Protein AF-X1S8I1-F1 (afdb_monomer)

Organism: NCBI:txid412755

Structure (mmCIF, N/CA/C/O backbone):
data_AF-X1S8I1-F1
#
_entry.id   AF-X1S8I1-F1
#
loop_
_atom_site.group_PDB
_atom_site.id
_atom_site.type_symbol
_atom_site.label_atom_id
_atom_site.label_alt_id
_atom_site.label_comp_id
_atom_site.label_asym_id
_atom_site.label_entity_id
_atom_site.label_seq_id
_atom_site.pdbx_PDB_ins_code
_atom_site.Cartn_x
_atom_site.Cartn_y
_atom_site.Cartn_z
_atom_site.occupancy
_atom_site.B_iso_or_equiv
_atom_site.auth_seq_id
_atom_site.auth_comp_id
_atom_site.auth_asym_id
_atom_site.auth_atom_id
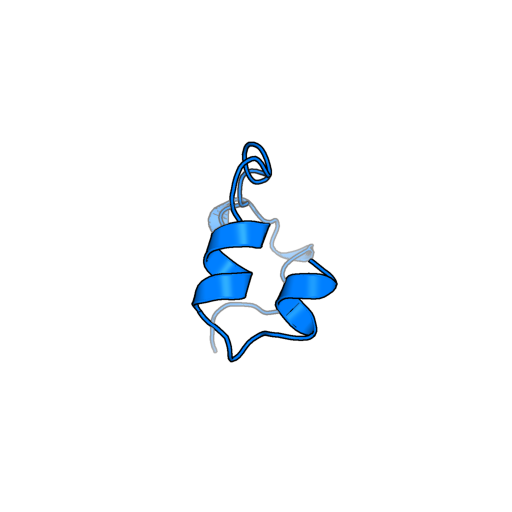_atom_site.pdbx_PDB_model_num
ATOM 1 N N . ILE A 1 1 ? -0.612 4.343 5.420 1.00 82.81 1 ILE A N 1
ATOM 2 C CA . ILE A 1 1 ? 0.387 3.271 5.668 1.00 82.81 1 ILE A CA 1
ATOM 3 C C . ILE A 1 1 ? 0.588 2.939 7.148 1.00 82.81 1 ILE A C 1
ATOM 5 O O . ILE A 1 1 ? 0.241 1.832 7.510 1.00 82.81 1 ILE A O 1
ATOM 9 N N . VAL A 1 2 ? 1.026 3.858 8.024 1.00 91.56 2 VAL A N 1
ATOM 10 C CA . VAL A 1 2 ? 1.353 3.558 9.442 1.00 91.56 2 VAL A CA 1
ATOM 11 C C . VAL A 1 2 ? 0.258 2.762 10.171 1.00 91.56 2 VAL A C 1
ATOM 13 O O . VAL A 1 2 ? 0.524 1.678 10.675 1.00 91.56 2 VAL A O 1
ATOM 16 N N . LYS A 1 3 ? -0.998 3.234 10.145 1.00 87.06 3 LYS A N 1
ATOM 17 C CA . LYS A 1 3 ? -2.131 2.529 10.776 1.00 87.06 3 LYS A CA 1
ATOM 18 C C . LYS A 1 3 ? -2.391 1.134 10.192 1.00 87.06 3 LYS A C 1
ATOM 20 O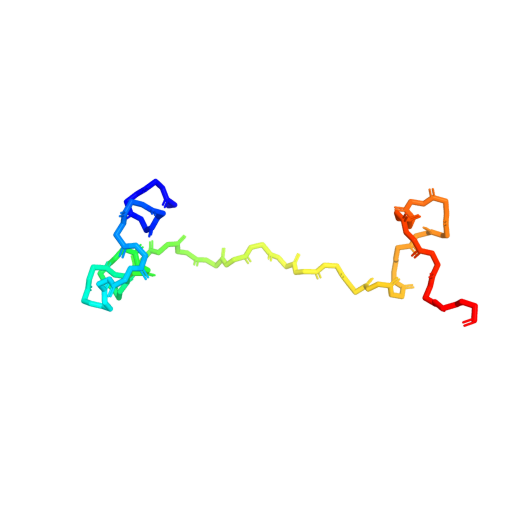 O . LYS A 1 3 ? -2.749 0.237 10.94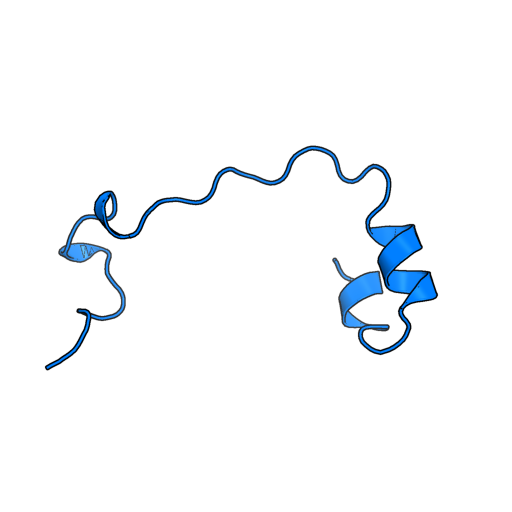8 1.00 87.06 3 LYS A O 1
ATOM 25 N N . ALA A 1 4 ? -2.193 0.964 8.883 1.00 89.75 4 ALA A N 1
ATOM 26 C CA . ALA A 1 4 ? -2.355 -0.317 8.197 1.00 89.75 4 ALA A CA 1
ATOM 27 C C . ALA A 1 4 ? -1.262 -1.312 8.611 1.00 89.75 4 ALA A C 1
ATOM 29 O O . ALA A 1 4 ? -1.550 -2.480 8.838 1.00 89.75 4 ALA A O 1
ATOM 30 N N . THR A 1 5 ? -0.020 -0.845 8.779 1.00 90.00 5 THR A N 1
ATOM 31 C CA . THR A 1 5 ? 1.095 -1.682 9.241 1.00 90.00 5 THR A CA 1
ATOM 32 C C . THR A 1 5 ? 0.908 -2.108 10.698 1.00 90.00 5 THR A C 1
ATOM 34 O O . THR A 1 5 ? 1.161 -3.260 11.038 1.00 90.00 5 THR A O 1
ATOM 37 N N . THR A 1 6 ? 0.420 -1.208 11.558 1.00 93.06 6 THR A N 1
ATOM 38 C CA . THR A 1 6 ? 0.151 -1.521 12.971 1.00 93.06 6 THR A CA 1
ATOM 39 C C . THR A 1 6 ? -0.968 -2.554 13.135 1.00 93.06 6 THR A C 1
ATOM 41 O O . THR A 1 6 ? -0.856 -3.441 13.975 1.00 93.06 6 THR A O 1
ATOM 44 N N . HIS A 1 7 ? -2.019 -2.482 12.313 1.00 93.50 7 HIS A N 1
ATOM 45 C CA . HIS A 1 7 ? -3.216 -3.326 12.431 1.00 93.50 7 HIS A CA 1
ATOM 46 C C . HIS A 1 7 ? -3.374 -4.289 11.251 1.00 93.50 7 HIS A C 1
ATOM 48 O O . HIS A 1 7 ? -4.482 -4.541 10.789 1.00 93.50 7 HIS A O 1
ATOM 54 N N . TYR A 1 8 ? -2.270 -4.854 10.758 1.00 91.00 8 TYR A N 1
ATOM 55 C CA . TYR A 1 8 ? -2.278 -5.671 9.538 1.00 91.00 8 TYR A CA 1
ATOM 56 C C . TYR A 1 8 ? -3.175 -6.925 9.601 1.00 9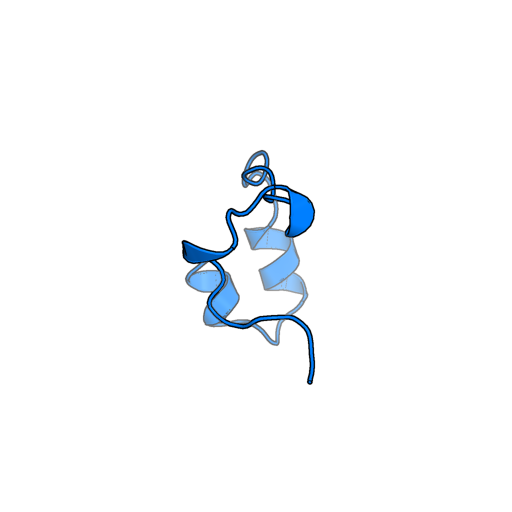1.00 8 TYR A C 1
ATOM 58 O O . TYR A 1 8 ? -3.486 -7.497 8.561 1.00 91.00 8 TYR A O 1
ATOM 66 N N . LYS A 1 9 ? -3.582 -7.369 10.802 1.00 94.81 9 LYS A N 1
ATOM 67 C CA . LYS A 1 9 ? -4.492 -8.511 11.011 1.00 94.81 9 LYS A CA 1
ATOM 68 C C . LYS A 1 9 ? -5.967 -8.128 11.151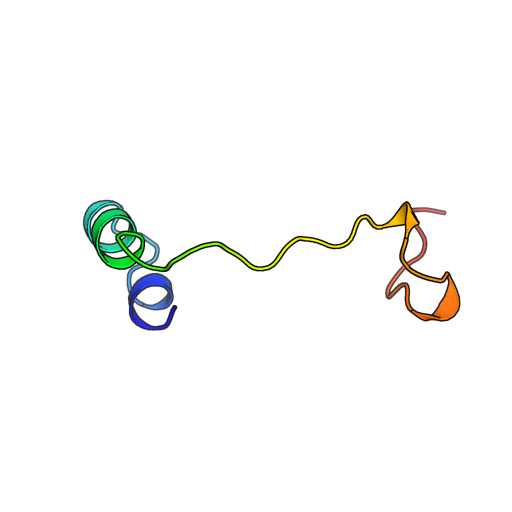 1.00 94.81 9 LYS A C 1
ATOM 70 O O . LYS A 1 9 ? -6.796 -9.030 11.203 1.00 94.81 9 LYS A O 1
ATOM 75 N N . ASP A 1 10 ? -6.295 -6.841 11.249 1.00 94.50 10 ASP A N 1
ATOM 76 C CA . ASP A 1 10 ? -7.676 -6.383 11.405 1.00 94.50 10 ASP A CA 1
ATOM 77 C C . ASP A 1 10 ? -8.244 -5.928 10.048 1.00 94.50 10 ASP A C 1
ATOM 79 O O . ASP A 1 10 ? -7.935 -4.825 9.586 1.00 94.50 10 ASP A O 1
ATOM 83 N N . PRO A 1 11 ? -9.085 -6.746 9.391 1.00 92.19 11 PRO A N 1
ATOM 84 C CA . PRO A 1 11 ? -9.614 -6.418 8.072 1.00 92.19 11 PRO A CA 1
ATOM 85 C C . PRO A 1 11 ? -10.518 -5.180 8.078 1.00 92.19 11 PRO A C 1
ATOM 87 O O . PRO A 1 11 ? -10.603 -4.503 7.052 1.00 92.19 11 PRO A O 1
ATOM 90 N N . GLN A 1 12 ? -11.172 -4.847 9.197 1.00 94.00 12 GLN A N 1
ATOM 91 C CA . GLN A 1 12 ? -12.036 -3.665 9.263 1.00 94.00 12 GLN A CA 1
ATOM 92 C C . GLN A 1 12 ? -11.202 -2.387 9.190 1.00 94.00 12 GLN A C 1
ATOM 94 O O . GLN A 1 12 ? -11.488 -1.508 8.373 1.00 94.00 12 GLN A O 1
ATOM 99 N N . ILE A 1 13 ? -10.116 -2.327 9.966 1.00 91.50 13 ILE A N 1
ATOM 100 C CA . ILE A 1 13 ? -9.209 -1.173 9.973 1.00 91.50 13 ILE A CA 1
ATOM 101 C C . ILE A 1 13 ? -8.552 -0.997 8.603 1.00 91.50 13 ILE A C 1
ATOM 103 O O . ILE A 1 13 ? -8.457 0.132 8.122 1.00 91.50 13 ILE A O 1
ATOM 107 N N . ILE A 1 14 ? -8.140 -2.087 7.944 1.00 92.00 14 ILE A N 1
ATOM 108 C CA . ILE A 1 14 ? -7.560 -2.021 6.594 1.00 92.00 14 ILE A CA 1
ATOM 109 C C . ILE A 1 14 ? -8.547 -1.404 5.598 1.00 92.00 14 ILE A C 1
ATOM 111 O O . ILE A 1 14 ? -8.185 -0.486 4.864 1.00 92.00 14 ILE A O 1
ATOM 115 N N . VAL A 1 15 ? -9.807 -1.844 5.609 1.00 92.06 15 VAL A N 1
ATOM 116 C CA . VAL A 1 15 ? -10.836 -1.292 4.719 1.00 92.06 15 VAL A CA 1
ATOM 117 C C . VAL A 1 15 ? -11.071 0.193 4.986 1.00 92.06 15 VAL A C 1
ATOM 119 O O . VAL A 1 15 ? -11.229 0.961 4.039 1.00 92.06 15 VAL A O 1
ATOM 122 N N . GLU A 1 16 ? -11.087 0.626 6.245 1.00 92.06 16 GLU A N 1
ATOM 123 C CA . GLU A 1 16 ? -11.266 2.041 6.575 1.00 92.06 16 GLU A CA 1
ATOM 124 C C . GLU A 1 16 ? -10.102 2.912 6.105 1.00 92.06 16 GLU A C 1
ATOM 126 O O . GLU A 1 16 ? -10.331 3.941 5.470 1.00 92.06 16 GLU A O 1
ATOM 131 N N . VAL A 1 17 ? -8.859 2.500 6.370 1.00 91.44 17 VAL A N 1
ATOM 132 C CA . VAL A 1 17 ? -7.674 3.296 6.006 1.00 91.44 17 VAL A CA 1
ATOM 133 C C . VAL A 1 17 ? -7.363 3.265 4.512 1.00 91.44 17 VAL A C 1
ATOM 135 O O . VAL A 1 17 ? -6.607 4.115 4.047 1.00 91.44 17 VAL A O 1
ATOM 138 N N . SER A 1 18 ? -7.927 2.309 3.770 1.00 90.25 18 SER A N 1
ATOM 139 C CA . SER A 1 18 ? -7.824 2.236 2.311 1.00 90.25 18 SER A CA 1
ATOM 140 C C . SER A 1 18 ? -8.817 3.143 1.577 1.00 90.25 18 SER A C 1
ATOM 142 O O . SER A 1 18 ? -8.637 3.401 0.387 1.00 90.25 18 SER A O 1
ATOM 144 N N . LYS A 1 19 ? -9.853 3.658 2.252 1.00 91.31 19 LYS A N 1
ATOM 145 C CA . LYS A 1 19 ? -10.822 4.579 1.639 1.00 91.31 19 LYS A CA 1
ATOM 146 C C . LYS A 1 19 ? -10.193 5.956 1.422 1.00 91.31 19 LYS A C 1
ATOM 148 O O . LYS A 1 19 ? -9.536 6.493 2.307 1.00 91.31 19 LYS A O 1
ATOM 153 N N . ASN A 1 20 ? -10.469 6.557 0.265 1.00 85.56 20 ASN A N 1
ATOM 154 C CA . ASN A 1 20 ? -10.064 7.926 -0.088 1.00 85.56 20 ASN A CA 1
ATOM 155 C C . ASN A 1 20 ? -8.540 8.179 -0.131 1.00 85.56 20 ASN A C 1
ATOM 157 O O . ASN A 1 20 ? -8.111 9.319 0.017 1.00 85.56 20 ASN A O 1
ATOM 161 N N . LEU A 1 21 ? -7.715 7.148 -0.358 1.00 86.50 21 LEU A N 1
ATOM 162 C CA . LEU A 1 21 ? -6.257 7.309 -0.505 1.00 86.50 21 LEU A CA 1
ATOM 163 C C . LEU A 1 21 ? -5.823 7.951 -1.839 1.00 86.50 21 LEU A C 1
ATOM 165 O O . LEU A 1 21 ? -4.659 8.316 -1.976 1.00 86.50 21 LEU A O 1
ATOM 169 N N . GLY A 1 22 ? -6.743 8.106 -2.796 1.00 87.00 22 GLY A N 1
ATOM 170 C CA . GLY A 1 22 ? -6.432 8.532 -4.162 1.00 87.00 22 GLY A CA 1
ATOM 171 C C . GLY A 1 22 ? -5.936 7.377 -5.033 1.00 87.00 22 GLY A C 1
ATOM 172 O O . GLY A 1 22 ? -6.009 6.211 -4.640 1.00 87.00 22 GLY A O 1
ATOM 173 N N . GLU A 1 23 ? -5.462 7.699 -6.234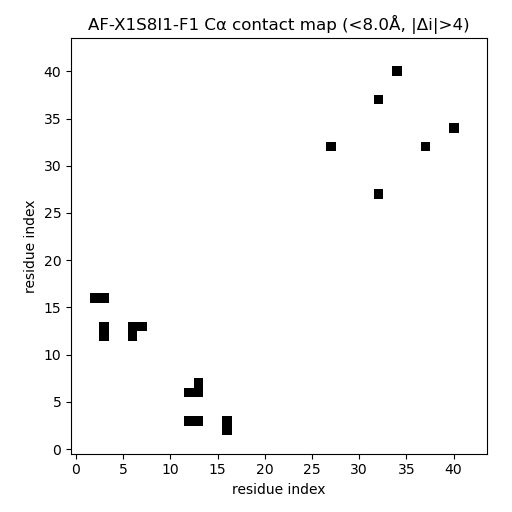 1.00 89.75 23 GLU A N 1
ATOM 174 C CA . GLU A 1 23 ? -4.906 6.698 -7.145 1.00 89.75 23 GLU A CA 1
ATOM 175 C C . GLU A 1 23 ? -3.498 6.293 -6.705 1.00 89.75 23 GLU A C 1
ATOM 177 O O . GLU A 1 23 ? -2.673 7.126 -6.318 1.00 89.75 23 GLU A O 1
ATOM 182 N N . ALA A 1 24 ? -3.218 4.993 -6.766 1.00 88.38 24 ALA A N 1
ATOM 183 C CA . ALA A 1 24 ? -1.873 4.492 -6.547 1.00 88.38 24 ALA A CA 1
ATOM 184 C C . ALA A 1 24 ? -0.943 4.966 -7.674 1.00 88.38 24 ALA A C 1
ATOM 186 O O . ALA A 1 24 ? -1.364 5.122 -8.820 1.00 88.38 24 ALA A O 1
ATOM 187 N N . MET A 1 25 ? 0.341 5.154 -7.358 1.00 90.25 25 MET A N 1
ATOM 188 C CA . MET A 1 25 ? 1.339 5.410 -8.395 1.00 90.25 25 MET A CA 1
ATOM 189 C C . MET A 1 25 ? 1.380 4.237 -9.390 1.00 90.25 25 MET A C 1
ATOM 191 O O . MET A 1 25 ? 1.318 3.081 -8.957 1.00 90.25 25 MET A O 1
ATOM 195 N N . PRO A 1 26 ? 1.496 4.509 -10.704 1.0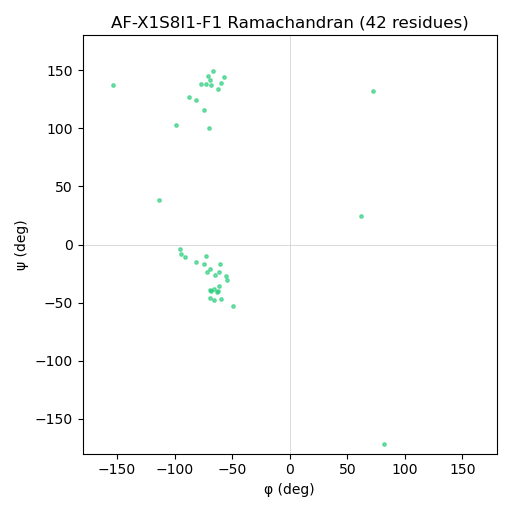0 86.94 26 PRO A N 1
ATOM 196 C CA . PRO A 1 26 ? 1.565 3.459 -11.708 1.00 86.94 26 PRO A CA 1
ATOM 197 C C . PRO A 1 26 ? 2.805 2.592 -11.476 1.00 86.94 26 PRO A C 1
ATOM 199 O O . PRO A 1 26 ? 3.905 3.097 -11.247 1.00 86.94 26 PRO A O 1
ATOM 202 N N . GLY A 1 27 ? 2.621 1.275 -11.530 1.00 84.81 27 GLY A N 1
ATOM 203 C CA . GLY A 1 27 ? 3.732 0.332 -11.471 1.00 84.81 27 GLY A CA 1
ATOM 204 C C . GLY A 1 27 ? 4.559 0.371 -12.756 1.00 84.81 27 GLY A C 1
ATOM 205 O O . GLY A 1 27 ? 4.012 0.528 -13.847 1.00 84.81 27 GLY A O 1
ATOM 206 N N . LEU A 1 28 ? 5.872 0.186 -12.629 1.00 84.94 28 LEU A N 1
ATOM 207 C CA . LEU A 1 28 ? 6.765 -0.015 -13.767 1.00 84.94 28 LEU A CA 1
ATOM 208 C C . LEU A 1 28 ? 6.816 -1.511 -14.111 1.00 84.94 28 LEU A C 1
ATOM 210 O O . LEU A 1 28 ? 7.067 -2.341 -13.236 1.00 84.94 28 LEU A O 1
ATOM 214 N N . ASP A 1 29 ? 6.564 -1.869 -15.373 1.00 83.31 29 ASP A N 1
ATOM 215 C CA . ASP A 1 29 ? 6.749 -3.249 -15.839 1.00 83.31 29 ASP A CA 1
ATOM 216 C C . ASP A 1 29 ? 8.248 -3.572 -15.843 1.00 83.31 29 ASP A C 1
ATOM 218 O O . ASP A 1 29 ? 9.058 -2.779 -16.319 1.00 83.31 29 ASP A O 1
ATOM 222 N N . ILE A 1 30 ? 8.621 -4.762 -15.373 1.00 77.06 30 ILE A N 1
ATOM 223 C CA . ILE A 1 30 ? 10.006 -5.239 -15.363 1.00 77.06 30 ILE A CA 1
ATOM 224 C C . ILE A 1 30 ? 10.666 -5.204 -16.749 1.00 77.06 30 ILE A C 1
ATOM 226 O O . ILE A 1 30 ? 11.879 -5.058 -16.840 1.00 77.06 30 ILE A O 1
ATOM 230 N N . LYS A 1 31 ? 9.884 -5.300 -17.833 1.00 79.00 31 LYS A N 1
ATOM 231 C CA . LYS A 1 31 ? 10.385 -5.174 -19.214 1.00 79.00 31 LYS A CA 1
ATOM 232 C C . LYS A 1 31 ? 10.849 -3.760 -19.577 1.00 79.00 31 LYS A C 1
ATOM 234 O O . LYS A 1 31 ? 11.575 -3.606 -20.551 1.00 79.00 31 LYS A O 1
ATOM 239 N N . GLN A 1 32 ? 10.380 -2.748 -18.851 1.00 82.06 32 GLN A N 1
ATOM 240 C CA . GLN A 1 32 ? 10.731 -1.343 -19.064 1.00 82.06 32 GLN A CA 1
ATOM 241 C C . GLN A 1 32 ? 11.945 -0.921 -18.225 1.00 82.06 32 GLN A C 1
ATOM 243 O O . GLN A 1 32 ? 12.477 0.163 -18.441 1.00 82.06 32 GLN A O 1
ATOM 248 N N . ILE A 1 33 ? 12.379 -1.763 -17.280 1.00 82.06 33 ILE A N 1
ATOM 249 C CA . ILE A 1 33 ? 13.532 -1.497 -16.421 1.00 82.06 33 ILE A CA 1
ATOM 250 C C . ILE A 1 33 ? 14.812 -1.862 -17.191 1.00 82.06 33 ILE A C 1
ATOM 252 O O . ILE A 1 33 ? 14.932 -3.004 -17.650 1.00 82.06 33 ILE A O 1
ATOM 256 N N . PRO A 1 34 ? 15.775 -0.934 -17.345 1.00 82.88 34 PRO A N 1
ATOM 257 C CA . PRO A 1 34 ? 17.078 -1.235 -17.925 1.00 82.88 34 PRO A CA 1
ATOM 258 C C . PRO A 1 34 ? 17.786 -2.354 -17.157 1.00 82.88 34 PRO A C 1
ATOM 260 O O . PRO A 1 34 ? 17.715 -2.415 -15.932 1.00 82.88 34 PRO A O 1
ATOM 263 N N . THR A 1 35 ? 18.525 -3.216 -17.858 1.00 76.50 35 THR A N 1
ATOM 264 C CA . THR A 1 35 ? 19.221 -4.366 -17.248 1.00 76.50 35 THR A CA 1
ATOM 265 C C . THR A 1 35 ? 20.149 -3.968 -16.094 1.00 76.50 35 THR A C 1
ATOM 267 O O . THR A 1 35 ? 20.330 -4.737 -15.157 1.00 76.50 35 THR A O 1
ATOM 270 N N . GLU A 1 36 ? 20.708 -2.761 -16.147 1.00 78.81 36 GLU A N 1
ATOM 271 C CA . GLU A 1 36 ? 21.619 -2.195 -15.146 1.00 78.81 36 GLU A CA 1
ATOM 272 C C . GLU A 1 36 ? 20.919 -1.817 -13.828 1.00 78.81 36 GLU A C 1
ATOM 274 O O . GLU A 1 36 ? 21.556 -1.793 -12.778 1.00 78.81 36 GLU A O 1
ATOM 279 N N . GLU A 1 37 ? 19.609 -1.562 -13.864 1.00 79.88 37 GLU A N 1
ATOM 280 C CA . GLU A 1 37 ? 18.790 -1.200 -12.699 1.00 79.88 37 GLU A CA 1
ATOM 281 C C . GLU A 1 37 ? 18.074 -2.417 -12.082 1.00 79.88 37 GLU A C 1
ATOM 283 O O . GLU A 1 37 ? 17.410 -2.311 -11.046 1.00 79.88 37 GLU A O 1
ATOM 288 N N . LEU A 1 38 ? 18.202 -3.598 -12.697 1.00 80.38 38 LEU A N 1
ATOM 289 C CA . LEU A 1 38 ? 17.621 -4.831 -12.178 1.00 80.38 38 LEU A CA 1
ATOM 290 C C . LEU A 1 38 ? 18.423 -5.332 -10.969 1.00 80.38 38 LEU A C 1
ATOM 292 O O . LEU A 1 38 ? 19.561 -5.774 -11.095 1.00 80.38 38 LEU A O 1
ATOM 296 N N . LEU A 1 39 ? 17.783 -5.360 -9.796 1.00 77.38 39 LEU A N 1
ATOM 297 C CA . LEU A 1 39 ? 18.362 -5.930 -8.567 1.00 77.38 39 LEU A CA 1
ATOM 298 C C . LEU A 1 39 ? 18.686 -7.433 -8.691 1.00 77.38 39 LEU A C 1
ATOM 300 O O . LEU A 1 39 ? 19.528 -7.944 -7.957 1.00 77.38 39 LEU A O 1
ATOM 304 N N . ALA A 1 40 ? 18.015 -8.141 -9.604 1.00 74.25 40 ALA A N 1
ATOM 305 C CA . ALA A 1 40 ? 18.311 -9.520 -9.974 1.00 74.25 40 ALA A CA 1
ATOM 306 C C . ALA A 1 40 ? 17.847 -9.794 -11.412 1.00 74.25 40 ALA A C 1
ATOM 308 O O . ALA A 1 40 ? 16.736 -9.418 -11.798 1.00 74.25 40 ALA A O 1
ATOM 309 N N . SER A 1 41 ? 18.664 -10.497 -12.196 1.00 69.38 41 SER A N 1
ATOM 310 C CA . SER A 1 41 ? 18.211 -11.100 -13.449 1.00 69.38 41 SER A CA 1
ATOM 311 C C . SER A 1 41 ? 17.254 -12.258 -13.140 1.00 69.38 41 SER A C 1
ATOM 313 O O . SER A 1 41 ? 17.419 -12.995 -12.165 1.00 69.38 41 SER A O 1
ATOM 315 N N . ARG A 1 42 ? 16.195 -12.408 -13.944 1.00 63.50 42 ARG A N 1
ATOM 316 C CA . ARG A 1 42 ? 15.222 -13.489 -13.755 1.00 63.50 42 ARG A CA 1
ATOM 317 C C . ARG A 1 42 ? 15.875 -14.829 -14.109 1.00 63.50 42 ARG A C 1
ATOM 319 O O . ARG A 1 42 ? 15.904 -15.171 -15.282 1.00 63.50 42 ARG A O 1
ATOM 326 N N . GLY A 1 43 ? 16.301 -15.572 -13.087 1.00 66.81 43 GLY A N 1
ATOM 327 C CA . GLY A 1 43 ? 16.757 -16.961 -13.181 1.00 66.81 43 GLY A CA 1
ATOM 328 C C . GLY A 1 43 ? 18.121 -17.134 -13.853 1.00 66.81 43 GLY A C 1
ATOM 329 O O . GLY A 1 43 ? 18.378 -16.596 -14.927 1.00 66.81 43 GLY A O 1
ATOM 330 N N . LEU A 1 44 ? 18.981 -17.925 -13.215 1.00 44.91 44 LEU A N 1
ATOM 331 C CA . LEU A 1 44 ? 19.801 -18.875 -13.965 1.00 44.91 44 LEU A CA 1
ATOM 332 C C . LEU A 1 44 ? 18.931 -20.096 -14.275 1.00 44.91 44 LEU A C 1
ATOM 334 O O . LEU A 1 44 ? 18.089 -20.429 -13.406 1.00 4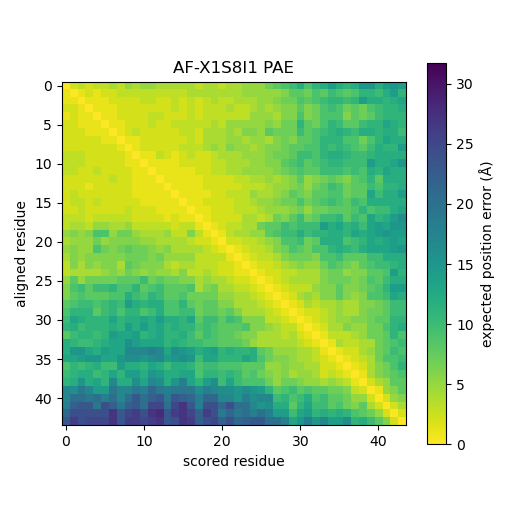4.91 44 LEU A O 1
#

pLDDT: mean 84.48, std 9.6, range [44.91, 94.81]

Foldseek 3Di:
DVQCVVPVPDVVSVVVVP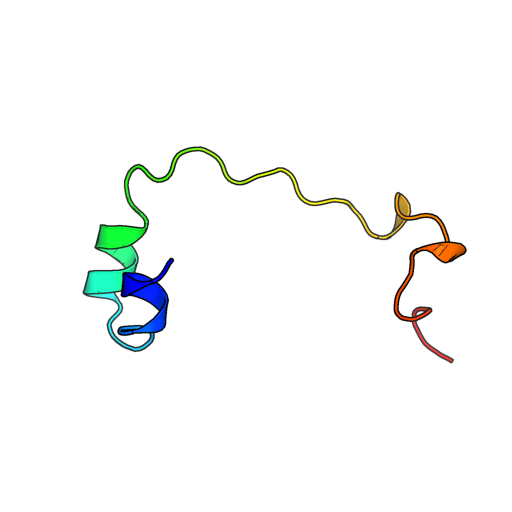PPPDDDDDDDDPVNDPPVRDPDDDDD

Secondary structure (DSSP, 8-state):
-HHHHHTTT-HHHHHHHHTT--PPPPPPPGGGS-GGG-SS-S--

Radius of gyration: 16.47 Å; Cα contacts (8 Å, |Δi|>4): 10; chains: 1; bounding box: 34×27×32 Å

InterPro domains:
  IPR001852 Pyridoxal 5'-phosphate synthase subunit PdxS/SNZ [PS51129] (1-44)
  IPR013785 Aldolase-type TIM barrel [G3DSA:3.20.20.70] (1-44)

Solvent-accessible surface area (backbone atoms only — not comparable to full-atom values): 3150 Å² total; per-residue (Å²): 106,71,71,44,68,77,39,71,86,40,69,67,58,41,58,58,70,60,55,89,71,71,81,77,81,82,81,80,57,76,89,75,52,55,80,90,74,49,94,63,77,90,70,134

Sequence (44 aa):
IVKATTHYKDPQIIVEVSKNLGEAMPGLDIKQIPTEELLASRGL

Mean predicted aligned error: 7.48 Å